Protein AF-A0A8T1VIJ4-F1 (afdb_monomer_lite)

Radius of gyration: 24.29 Å; chains: 1; bounding box: 64×35×84 Å

Structure (mmCIF, N/CA/C/O backbone):
data_AF-A0A8T1VIJ4-F1
#
_entry.id   AF-A0A8T1VIJ4-F1
#
loop_
_atom_site.group_PDB
_atom_site.id
_atom_site.type_symbol
_atom_site.label_atom_id
_atom_site.label_alt_id
_atom_site.label_comp_id
_atom_site.label_asym_id
_atom_site.label_entity_id
_atom_site.label_seq_id
_atom_site.pdbx_PDB_ins_code
_atom_site.Cartn_x
_atom_site.Cartn_y
_atom_site.Cartn_z
_atom_site.occupancy
_atom_site.B_iso_or_equiv
_atom_site.auth_seq_id
_atom_site.auth_comp_id
_atom_site.auth_asym_id
_atom_site.auth_atom_id
_atom_site.pdbx_PDB_model_num
ATOM 1 N N . MET A 1 1 ? -33.592 -2.529 7.562 1.00 45.19 1 MET A N 1
ATOM 2 C CA . MET A 1 1 ? -33.394 -1.070 7.714 1.00 45.19 1 MET A CA 1
ATOM 3 C C . MET A 1 1 ? -34.619 -0.414 8.371 1.00 45.19 1 MET A C 1
ATOM 5 O O . MET A 1 1 ? -35.333 0.324 7.715 1.00 45.19 1 MET A O 1
ATOM 9 N N . HIS A 1 2 ? -34.894 -0.685 9.653 1.00 48.34 2 HIS A N 1
ATOM 10 C CA . HIS A 1 2 ? -36.052 -0.100 10.367 1.00 48.34 2 HIS A CA 1
ATOM 11 C C . HIS A 1 2 ? -35.677 0.532 11.728 1.00 48.34 2 HIS A C 1
ATOM 13 O O . HIS A 1 2 ? -36.552 0.791 12.543 1.00 48.34 2 HIS A O 1
ATOM 19 N N . GLY A 1 3 ? -34.386 0.801 11.978 1.00 52.81 3 GLY A N 1
ATOM 20 C CA . GLY A 1 3 ? -33.876 1.219 13.296 1.00 52.81 3 GLY A CA 1
ATOM 21 C C . GLY A 1 3 ? -33.390 2.669 13.430 1.00 52.81 3 GLY A C 1
ATOM 22 O O . GLY A 1 3 ? -32.885 3.019 14.485 1.00 52.81 3 GLY A O 1
ATOM 23 N N . MET A 1 4 ? -33.510 3.517 12.400 1.00 60.78 4 MET A N 1
ATOM 24 C CA . MET A 1 4 ? -32.976 4.896 12.419 1.00 60.78 4 MET A CA 1
ATOM 25 C C . MET A 1 4 ? -34.069 5.957 12.223 1.00 60.78 4 MET A C 1
ATOM 27 O O . MET A 1 4 ? -33.968 6.814 11.349 1.00 60.78 4 MET A O 1
ATOM 31 N N . ARG A 1 5 ? -35.156 5.896 12.999 1.00 53.75 5 ARG A N 1
ATOM 32 C CA . ARG A 1 5 ? -36.156 6.977 13.054 1.00 53.75 5 ARG A CA 1
ATOM 33 C C . ARG A 1 5 ? -35.926 7.789 14.327 1.00 53.75 5 ARG A C 1
ATOM 35 O O . ARG A 1 5 ? -36.195 7.285 15.408 1.00 53.75 5 ARG A O 1
ATOM 42 N N . GLY A 1 6 ? -35.433 9.023 14.189 1.00 64.06 6 GLY A N 1
ATOM 43 C CA . GLY A 1 6 ? -35.362 10.000 15.289 1.00 64.06 6 GLY A CA 1
ATOM 44 C C . GLY A 1 6 ? -33.974 10.539 15.653 1.00 64.06 6 GLY A C 1
ATOM 45 O O . GLY A 1 6 ? -33.895 11.416 16.506 1.00 64.06 6 GLY A O 1
ATOM 46 N N . HIS A 1 7 ? -32.892 10.077 15.019 1.00 60.66 7 HIS A N 1
ATOM 47 C CA . HIS A 1 7 ? -31.575 10.693 15.214 1.00 60.66 7 HIS A CA 1
ATOM 48 C C . HIS A 1 7 ? -31.420 11.960 14.353 1.00 60.66 7 HIS A C 1
ATOM 50 O O . HIS A 1 7 ? -31.908 11.972 13.217 1.00 60.66 7 HIS A O 1
ATOM 56 N N . PRO A 1 8 ? -30.752 13.018 14.863 1.00 68.50 8 PRO A N 1
ATOM 57 C CA . PRO A 1 8 ? -30.379 14.171 14.049 1.00 68.50 8 PRO A CA 1
ATOM 58 C C . PRO A 1 8 ? -29.578 13.705 12.829 1.00 68.50 8 PRO A C 1
ATOM 60 O O . PRO A 1 8 ? -28.896 12.678 12.883 1.00 68.50 8 PRO A O 1
ATOM 63 N N . SER A 1 9 ? -29.692 14.441 11.722 1.00 63.78 9 SER A N 1
ATOM 64 C CA . SER A 1 9 ? -28.956 14.149 10.489 1.00 63.78 9 SER A CA 1
ATOM 65 C C . SER A 1 9 ? -27.487 13.887 10.806 1.00 63.78 9 SER A C 1
ATOM 67 O O . SER A 1 9 ? -26.880 14.663 11.548 1.00 63.78 9 SER A O 1
ATOM 69 N N . ILE A 1 10 ? -26.943 12.796 10.255 1.00 60.72 10 ILE A N 1
ATOM 70 C CA . ILE A 1 10 ? -25.530 12.427 10.390 1.00 60.72 10 ILE A CA 1
ATOM 71 C C . ILE A 1 10 ? -24.680 13.687 10.182 1.00 60.72 10 ILE A C 1
ATOM 73 O O . ILE A 1 10 ? -24.894 14.369 9.174 1.00 60.72 10 ILE A O 1
ATOM 77 N N . PRO A 1 11 ? -23.766 14.022 11.116 1.00 62.69 11 PRO A N 1
ATOM 78 C CA . PRO A 1 11 ? -22.889 15.171 10.964 1.00 62.69 11 PRO A CA 1
ATOM 79 C C . PRO A 1 11 ? -22.203 15.077 9.606 1.00 62.69 11 PRO A C 1
ATOM 81 O O . PRO A 1 11 ? -21.515 14.096 9.317 1.00 62.69 11 PRO A O 1
ATOM 84 N N . THR A 1 12 ? -22.445 16.060 8.742 1.00 59.38 12 THR A N 1
ATOM 85 C CA . THR A 1 12 ? -21.796 16.097 7.437 1.00 59.38 12 THR A CA 1
ATOM 86 C C . THR A 1 12 ? -20.297 16.255 7.670 1.00 59.38 12 THR A C 1
ATOM 88 O O . THR A 1 12 ? -19.912 17.157 8.419 1.00 59.38 12 THR A O 1
ATOM 91 N N . PRO A 1 13 ? -19.449 15.395 7.083 1.00 62.47 13 PRO A N 1
ATOM 92 C CA . PRO A 1 13 ? -18.010 15.523 7.242 1.00 62.47 13 PRO A CA 1
ATOM 93 C C . PRO A 1 13 ? -17.570 16.889 6.714 1.00 62.47 13 PRO A C 1
ATOM 95 O O . PRO A 1 13 ? -17.892 17.249 5.582 1.00 62.47 13 PRO A O 1
ATOM 98 N N . ASP A 1 14 ? -16.849 17.646 7.539 1.00 64.81 14 ASP A N 1
ATOM 99 C CA . ASP A 1 14 ? -16.239 18.903 7.119 1.00 64.81 14 ASP A CA 1
ATOM 100 C C . ASP A 1 14 ? -15.086 18.571 6.164 1.00 64.81 14 ASP A C 1
ATOM 102 O O . ASP A 1 14 ? -14.024 18.088 6.570 1.00 64.81 14 ASP A O 1
ATOM 106 N N . LEU A 1 15 ? -15.349 18.702 4.861 1.00 68.75 15 LEU A N 1
ATOM 107 C CA . LEU A 1 15 ? -14.409 18.342 3.807 1.00 68.75 15 LEU A CA 1
ATOM 108 C C . LEU A 1 15 ? -13.253 19.345 3.790 1.00 68.75 15 LEU A C 1
ATOM 110 O O . LEU A 1 15 ? -13.261 20.339 3.069 1.00 68.75 15 LEU A O 1
ATOM 114 N N . ASN A 1 16 ? -12.221 19.058 4.577 1.00 81.56 16 ASN A N 1
ATOM 115 C CA . ASN A 1 16 ? -11.011 19.861 4.609 1.00 81.56 16 ASN A CA 1
ATOM 116 C C . ASN A 1 16 ? -10.085 19.493 3.435 1.00 81.56 16 ASN A C 1
ATOM 118 O O . ASN A 1 16 ? -9.853 18.314 3.150 1.00 81.56 16 ASN A O 1
ATOM 122 N N . PHE A 1 17 ? -9.470 20.495 2.802 1.00 82.81 17 PHE A N 1
ATOM 123 C CA . PHE A 1 17 ? -8.460 20.305 1.755 1.00 82.81 17 PHE A CA 1
ATOM 124 C C . PHE A 1 17 ? -7.346 19.334 2.179 1.00 82.81 17 PHE A C 1
ATOM 126 O O . PHE A 1 17 ? -6.913 18.494 1.392 1.00 82.81 17 PHE A O 1
ATOM 133 N N . LYS A 1 18 ? -6.937 19.363 3.454 1.00 81.00 18 LYS A N 1
ATOM 134 C CA . LYS A 1 18 ? -5.932 18.441 4.004 1.00 81.00 18 LYS A CA 1
ATOM 135 C C . LYS A 1 18 ? -6.365 16.973 3.924 1.00 81.00 18 LYS A C 1
ATOM 137 O O . LYS A 1 18 ? -5.525 16.104 3.701 1.00 81.00 18 LYS A O 1
ATOM 142 N N . GLN A 1 19 ? -7.657 16.690 4.088 1.00 79.50 19 GLN A N 1
ATOM 143 C CA . GLN A 1 19 ? -8.203 15.337 3.991 1.00 79.50 19 GLN A CA 1
ATOM 144 C C . GLN A 1 19 ? -8.251 14.863 2.536 1.00 79.50 19 GLN A C 1
ATOM 146 O O . GLN A 1 19 ? -7.892 13.721 2.258 1.00 79.50 19 GLN A O 1
ATOM 151 N N . VAL A 1 20 ? -8.613 15.749 1.605 1.00 84.00 20 VAL A N 1
ATOM 152 C CA . VAL A 1 20 ? -8.617 15.451 0.164 1.00 84.00 20 VAL A CA 1
ATOM 153 C C . VAL A 1 20 ? -7.202 15.174 -0.342 1.00 84.00 20 VAL A C 1
ATOM 155 O O . VAL A 1 20 ? -6.973 14.155 -0.990 1.00 84.00 20 VAL A O 1
ATOM 158 N N . VAL A 1 21 ? -6.234 16.026 0.008 1.00 86.56 21 VAL A N 1
ATOM 159 C CA . VAL A 1 21 ? -4.821 15.829 -0.356 1.00 86.56 21 VAL A CA 1
ATOM 160 C C . VAL A 1 21 ? -4.258 14.558 0.278 1.00 86.56 21 VAL A C 1
ATOM 162 O O . VAL A 1 21 ? -3.537 13.817 -0.385 1.00 86.56 21 VAL A O 1
ATOM 165 N N . GLY A 1 22 ? -4.617 14.261 1.529 1.00 84.00 22 GLY A N 1
ATOM 166 C CA . GLY A 1 22 ? -4.226 13.013 2.188 1.00 84.00 22 GLY A CA 1
ATOM 167 C C . GLY A 1 22 ? -4.783 11.772 1.485 1.00 84.00 22 GLY A C 1
ATOM 168 O O . GLY A 1 22 ? -4.042 10.827 1.220 1.00 84.00 22 GLY A O 1
ATOM 169 N N . ALA A 1 23 ? -6.068 11.785 1.122 1.00 83.25 23 ALA A N 1
ATOM 170 C CA . ALA A 1 23 ? -6.697 10.692 0.384 1.00 83.25 23 ALA A CA 1
ATOM 171 C C . ALA A 1 23 ? -6.069 10.509 -1.006 1.00 83.25 23 ALA A C 1
ATOM 173 O O . ALA A 1 23 ? -5.741 9.387 -1.392 1.00 83.25 23 ALA A O 1
ATOM 174 N N . PHE A 1 24 ? -5.840 11.609 -1.727 1.00 85.56 24 PHE A N 1
ATOM 175 C CA . PHE A 1 24 ? -5.165 11.594 -3.021 1.00 85.56 24 PHE A CA 1
ATOM 176 C C . PHE A 1 24 ? -3.742 11.039 -2.917 1.00 85.56 24 PHE A C 1
ATOM 178 O O . PHE A 1 24 ? -3.372 10.182 -3.711 1.00 85.56 24 PHE A O 1
ATOM 185 N N . GLY A 1 25 ? -2.957 11.465 -1.923 1.00 84.88 25 GLY A N 1
ATOM 186 C CA . GLY A 1 25 ? -1.596 10.970 -1.705 1.00 84.88 25 GLY A CA 1
ATOM 187 C C . GLY A 1 25 ? -1.552 9.467 -1.423 1.00 84.88 25 GLY A C 1
ATOM 188 O O . GLY A 1 25 ? -0.764 8.746 -2.034 1.00 84.88 25 GLY A O 1
ATOM 189 N N . ASN A 1 26 ? -2.454 8.973 -0.570 1.00 84.06 26 ASN A N 1
ATOM 190 C CA . ASN A 1 26 ? -2.560 7.543 -0.270 1.00 84.06 26 ASN A CA 1
ATOM 191 C C . ASN A 1 26 ? -2.947 6.723 -1.510 1.00 84.06 26 ASN A C 1
ATOM 193 O O . ASN A 1 26 ? -2.360 5.670 -1.762 1.00 84.06 26 ASN A O 1
ATOM 197 N N . LEU A 1 27 ? -3.893 7.217 -2.313 1.00 82.81 27 LEU A N 1
ATOM 198 C CA . LEU A 1 27 ? -4.280 6.577 -3.572 1.00 82.81 27 LEU A CA 1
ATOM 199 C C . LEU A 1 27 ? -3.154 6.640 -4.611 1.00 82.81 27 LEU A C 1
ATOM 201 O O . LEU A 1 27 ? -2.888 5.647 -5.282 1.00 82.81 27 LEU A O 1
ATOM 205 N N . SER A 1 28 ? -2.450 7.766 -4.716 1.00 83.25 28 SER A N 1
ATOM 206 C CA . SER A 1 28 ? -1.314 7.923 -5.628 1.00 83.25 28 SER A CA 1
ATOM 207 C C . SER A 1 28 ? -0.191 6.938 -5.307 1.00 83.25 28 SER A C 1
ATOM 209 O O . SER A 1 28 ? 0.440 6.424 -6.228 1.00 83.25 28 SER A O 1
ATOM 211 N N . LEU A 1 29 ? 0.054 6.655 -4.025 1.00 80.50 29 LEU A N 1
ATOM 212 C CA . LEU A 1 29 ? 1.019 5.640 -3.610 1.00 80.50 29 LEU A CA 1
ATOM 213 C C . LEU A 1 29 ? 0.515 4.224 -3.928 1.00 80.50 29 LEU A C 1
ATOM 215 O O . LEU A 1 29 ? 1.276 3.409 -4.445 1.00 80.50 29 LEU A O 1
ATOM 219 N N . ALA A 1 30 ? -0.768 3.943 -3.677 1.00 79.56 30 ALA A N 1
ATOM 220 C CA . ALA A 1 30 ? -1.376 2.640 -3.955 1.00 79.56 30 ALA A CA 1
ATOM 221 C C . AL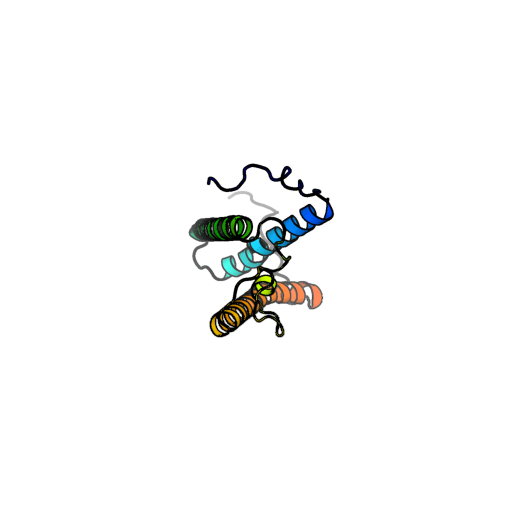A A 1 30 ? -1.339 2.275 -5.452 1.00 79.56 30 ALA A C 1
ATOM 223 O O . ALA A 1 30 ? -1.099 1.122 -5.801 1.00 79.56 30 ALA A O 1
ATOM 224 N N . TYR A 1 31 ? -1.511 3.261 -6.338 1.00 80.44 31 TYR A N 1
ATOM 225 C CA . TYR A 1 31 ? -1.407 3.097 -7.792 1.00 80.44 31 TYR A CA 1
ATOM 226 C C . TYR A 1 31 ? -0.008 3.422 -8.348 1.00 80.44 31 TYR A C 1
ATOM 228 O O . TYR A 1 31 ? 0.139 3.632 -9.553 1.00 80.44 31 TYR A O 1
ATOM 236 N N . GLY A 1 32 ? 1.041 3.406 -7.512 1.00 72.06 32 GLY A N 1
ATOM 237 C CA . GLY A 1 32 ? 2.441 3.702 -7.865 1.00 72.06 32 GLY A CA 1
ATOM 238 C C . GLY A 1 32 ? 3.106 2.749 -8.876 1.00 72.06 32 GLY A C 1
ATOM 239 O O . GLY A 1 32 ? 4.329 2.743 -9.015 1.00 72.06 32 GLY A O 1
ATOM 240 N N . ALA A 1 33 ? 2.318 1.964 -9.616 1.00 64.06 33 ALA A N 1
ATOM 241 C CA . ALA A 1 33 ? 2.753 1.025 -10.643 1.00 64.06 33 ALA A CA 1
ATOM 242 C C . ALA A 1 33 ? 3.652 1.674 -11.716 1.00 64.06 33 ALA A C 1
ATOM 244 O O . ALA A 1 33 ? 4.519 1.007 -12.272 1.00 64.06 33 ALA A O 1
ATOM 245 N N . GLY A 1 34 ? 3.515 2.984 -11.962 1.00 64.44 34 GLY A N 1
ATOM 246 C CA . GLY A 1 34 ? 4.357 3.743 -12.898 1.00 64.44 34 GLY A CA 1
ATOM 247 C C . GLY A 1 34 ? 5.866 3.611 -12.657 1.00 64.44 34 GLY A C 1
ATOM 248 O O . GLY A 1 34 ? 6.631 3.597 -13.617 1.00 64.44 34 GLY A O 1
ATOM 249 N N . LEU A 1 35 ? 6.295 3.440 -11.401 1.00 64.00 35 LEU A N 1
ATOM 250 C CA . LEU A 1 35 ? 7.712 3.272 -11.054 1.00 64.00 35 LEU A CA 1
ATOM 251 C C . LEU A 1 35 ? 8.258 1.886 -11.443 1.00 64.00 35 LEU A C 1
ATOM 253 O O . LEU A 1 35 ? 9.441 1.738 -11.739 1.00 64.00 35 LEU A O 1
ATOM 257 N N . VAL A 1 36 ? 7.400 0.866 -11.442 1.00 68.19 36 VAL A N 1
ATOM 258 C CA . VAL A 1 36 ? 7.794 -0.538 -11.649 1.00 68.19 36 VAL A CA 1
ATOM 259 C C . VAL A 1 36 ? 7.537 -1.022 -13.077 1.00 68.19 36 VAL A C 1
ATOM 261 O O . VAL A 1 36 ? 8.086 -2.038 -13.489 1.00 68.19 36 VAL A O 1
ATOM 264 N N . ILE A 1 37 ? 6.753 -0.296 -13.879 1.00 71.38 37 ILE A N 1
ATOM 265 C CA . ILE A 1 37 ? 6.495 -0.655 -15.284 1.00 71.38 37 ILE A CA 1
ATOM 266 C C . ILE A 1 37 ? 7.794 -0.795 -16.107 1.00 71.38 37 ILE A C 1
ATOM 268 O O . ILE A 1 37 ? 7.917 -1.806 -16.799 1.00 71.38 37 ILE A O 1
ATOM 272 N N . PRO A 1 38 ? 8.792 0.111 -16.018 1.00 66.56 38 PRO A N 1
ATOM 273 C CA . PRO A 1 38 ? 10.020 -0.013 -16.808 1.00 66.56 38 PRO A CA 1
ATOM 274 C C . PRO A 1 38 ? 10.873 -1.234 -16.435 1.00 66.56 38 PRO A C 1
ATOM 276 O O . PRO A 1 38 ? 11.459 -1.876 -17.309 1.00 66.56 38 PRO A O 1
ATOM 279 N N . SER A 1 39 ? 10.940 -1.586 -15.146 1.00 65.75 39 SER A N 1
ATOM 280 C CA . SER A 1 39 ? 11.670 -2.776 -14.692 1.00 65.75 39 SER A CA 1
ATOM 281 C C . SER A 1 39 ? 10.956 -4.064 -15.100 1.00 65.75 39 SER A C 1
ATOM 283 O O . SER A 1 39 ? 11.614 -5.012 -15.527 1.00 65.75 39 SER A O 1
ATOM 285 N N . LEU A 1 40 ? 9.620 -4.075 -15.071 1.00 66.44 40 LEU A N 1
ATOM 286 C CA . LEU A 1 40 ? 8.817 -5.192 -15.565 1.00 66.44 40 LEU A CA 1
ATOM 287 C C . LEU A 1 40 ? 8.915 -5.345 -17.097 1.00 66.44 40 LEU A C 1
ATOM 289 O O . LEU A 1 40 ? 8.972 -6.468 -17.592 1.00 66.44 40 LEU A O 1
ATOM 293 N N . GLN A 1 41 ? 9.000 -4.240 -17.850 1.00 63.56 41 GLN A N 1
ATOM 294 C CA . GLN A 1 41 ? 9.163 -4.253 -19.312 1.00 63.56 41 GLN A CA 1
ATOM 295 C C . GLN A 1 41 ? 10.513 -4.831 -19.730 1.00 63.56 41 GLN A C 1
ATOM 297 O O . GLN A 1 41 ? 10.598 -5.508 -20.749 1.00 63.56 41 GLN A O 1
ATOM 302 N N . ARG A 1 42 ? 11.561 -4.614 -18.929 1.00 65.88 42 ARG A N 1
ATOM 303 C CA . ARG A 1 42 ? 12.902 -5.149 -19.196 1.00 65.88 42 ARG A CA 1
ATOM 304 C C . ARG A 1 42 ? 12.995 -6.666 -18.999 1.00 65.88 42 ARG A C 1
ATOM 306 O O . ARG A 1 42 ? 13.827 -7.305 -19.633 1.00 65.88 42 ARG A O 1
ATOM 313 N N . GLN A 1 43 ? 12.185 -7.231 -18.105 1.00 66.69 43 GLN A N 1
ATOM 314 C CA . GLN A 1 43 ? 12.194 -8.665 -17.792 1.00 66.69 43 GLN A CA 1
ATOM 315 C C . GLN A 1 43 ? 11.235 -9.481 -18.670 1.00 66.69 43 GLN A C 1
ATOM 317 O O . GLN A 1 43 ? 11.361 -10.703 -18.740 1.00 66.69 43 GLN A O 1
ATOM 322 N N . HIS A 1 44 ? 10.291 -8.831 -19.354 1.00 63.12 44 HIS A N 1
ATOM 323 C CA . HIS A 1 44 ? 9.347 -9.505 -20.238 1.00 63.12 44 HIS A CA 1
ATOM 324 C C . HIS A 1 44 ? 9.903 -9.648 -21.660 1.00 63.12 44 HIS A C 1
ATOM 326 O O . HIS A 1 44 ? 10.239 -8.668 -22.315 1.00 63.12 44 HIS A O 1
ATOM 332 N N . SER A 1 45 ? 9.942 -10.886 -22.159 1.00 59.12 45 SER A N 1
ATOM 333 C CA . SER A 1 45 ? 10.448 -11.214 -23.501 1.00 59.12 45 SER A CA 1
ATOM 334 C C . SER A 1 45 ? 9.471 -10.849 -24.638 1.00 59.12 45 SER A C 1
ATOM 336 O O . SER A 1 45 ? 9.879 -10.777 -25.791 1.00 59.12 45 SER A O 1
ATOM 338 N N . ASP A 1 46 ? 8.196 -10.570 -24.322 1.00 62.16 46 ASP A N 1
ATOM 339 C CA . ASP A 1 46 ? 7.163 -10.187 -25.300 1.00 62.16 46 ASP A CA 1
ATOM 340 C C . ASP A 1 46 ? 6.420 -8.899 -24.866 1.00 62.16 46 ASP A C 1
ATOM 342 O O . ASP A 1 46 ? 5.567 -8.936 -23.966 1.00 62.16 46 ASP A O 1
ATOM 346 N N . PRO A 1 47 ? 6.732 -7.740 -25.479 1.00 66.69 47 PRO A N 1
ATOM 347 C CA . PRO A 1 47 ? 6.219 -6.433 -25.067 1.00 66.69 47 PRO A CA 1
ATOM 348 C C . PRO A 1 47 ? 4.756 -6.184 -25.470 1.00 66.69 47 PRO A C 1
ATOM 350 O O . PRO A 1 47 ? 4.118 -5.272 -24.944 1.00 66.69 47 PRO A O 1
ATOM 353 N N . THR A 1 48 ? 4.180 -6.990 -26.368 1.00 72.75 48 THR A N 1
ATOM 354 C CA . THR A 1 48 ? 2.837 -6.733 -26.924 1.00 72.75 48 THR A CA 1
ATOM 355 C C . THR A 1 48 ? 1.694 -7.086 -25.967 1.00 72.75 48 THR A C 1
ATOM 357 O O . THR A 1 48 ? 0.594 -6.534 -26.061 1.00 72.75 48 THR A O 1
ATOM 360 N N . ARG A 1 49 ? 1.929 -7.996 -25.013 1.00 70.81 49 ARG A N 1
ATOM 361 C CA . ARG A 1 49 ? 0.907 -8.489 -24.065 1.00 70.81 49 ARG A CA 1
ATOM 362 C C . ARG A 1 49 ? 0.914 -7.752 -22.730 1.00 70.81 49 ARG A C 1
ATOM 364 O O . ARG A 1 49 ? -0.069 -7.806 -21.992 1.00 70.81 49 ARG A O 1
ATOM 371 N N . MET A 1 50 ? 1.990 -7.033 -22.438 1.00 71.38 50 MET A N 1
ATOM 372 C CA . MET A 1 50 ? 2.228 -6.435 -21.133 1.00 71.38 50 MET A CA 1
ATOM 373 C C . MET A 1 50 ? 1.203 -5.355 -20.725 1.00 71.38 50 MET A C 1
ATOM 375 O O . MET A 1 50 ? 0.721 -5.416 -19.594 1.00 71.38 50 MET A O 1
ATOM 379 N N . PRO A 1 51 ? 0.754 -4.440 -21.614 1.00 79.56 51 PRO A N 1
ATOM 380 C CA . PRO A 1 51 ? -0.254 -3.437 -21.252 1.00 79.56 51 PRO A CA 1
ATOM 381 C C . PRO A 1 51 ? -1.608 -4.046 -20.868 1.00 79.56 51 PRO A C 1
ATOM 383 O O . PRO A 1 51 ? -2.306 -3.517 -20.007 1.00 79.56 51 PRO A O 1
ATOM 386 N N . ARG A 1 52 ? -1.976 -5.185 -21.474 1.00 79.81 52 ARG A N 1
ATOM 387 C CA . ARG A 1 52 ? -3.240 -5.879 -21.175 1.00 79.81 52 ARG A CA 1
ATOM 388 C C . ARG A 1 52 ? -3.207 -6.535 -19.800 1.00 79.81 52 ARG A C 1
ATOM 390 O O . ARG A 1 52 ? -4.184 -6.440 -19.065 1.00 79.81 52 ARG A O 1
ATOM 397 N N . VAL A 1 53 ? -2.084 -7.162 -19.446 1.00 82.44 53 VAL A N 1
ATOM 398 C CA . VAL A 1 53 ? -1.896 -7.781 -18.126 1.00 82.44 53 VAL A CA 1
ATOM 399 C C . VAL A 1 53 ? -1.873 -6.712 -17.036 1.00 82.44 53 VAL A C 1
ATOM 401 O O . VAL A 1 53 ? -2.577 -6.853 -16.044 1.00 82.44 53 VAL A O 1
ATOM 404 N N . VAL A 1 54 ? -1.151 -5.609 -17.254 1.00 82.94 54 VAL A N 1
ATOM 405 C CA . VAL A 1 54 ? -1.118 -4.470 -16.322 1.00 82.94 54 VAL A CA 1
ATOM 406 C C . VAL A 1 54 ? -2.505 -3.838 -16.162 1.00 82.94 54 VAL A C 1
ATOM 408 O O . VAL A 1 54 ? -2.932 -3.558 -15.047 1.00 82.94 54 VAL A O 1
ATOM 411 N N . GLY A 1 55 ? -3.255 -3.660 -17.252 1.00 83.81 55 GLY A N 1
ATOM 412 C CA . GLY A 1 55 ? -4.630 -3.163 -17.180 1.00 83.81 55 GLY A CA 1
ATOM 413 C C . GLY A 1 55 ? -5.550 -4.089 -16.377 1.00 83.81 55 GLY A C 1
ATOM 414 O O . GLY A 1 55 ? -6.311 -3.619 -15.532 1.0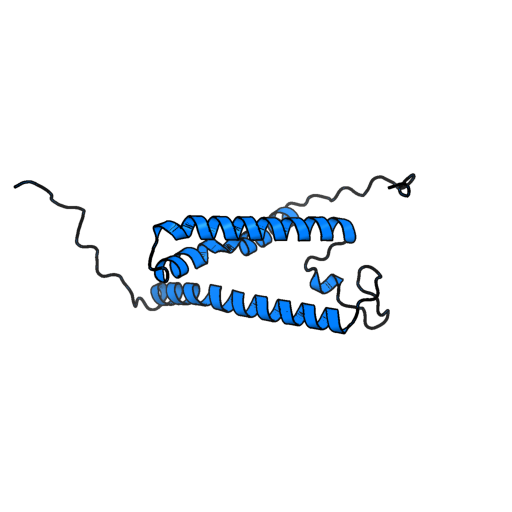0 83.81 55 GLY A O 1
ATOM 415 N N . ALA A 1 56 ? -5.444 -5.404 -16.586 1.00 86.88 56 ALA A N 1
ATOM 416 C CA . ALA A 1 56 ? -6.227 -6.393 -15.851 1.00 86.88 56 ALA A CA 1
ATOM 417 C C . ALA A 1 56 ? -5.889 -6.414 -14.350 1.00 86.88 56 ALA A C 1
ATOM 419 O O . ALA A 1 56 ? -6.798 -6.476 -13.522 1.00 86.88 56 ALA A O 1
ATOM 420 N N . THR A 1 57 ? -4.607 -6.321 -13.981 1.00 86.25 57 THR A N 1
ATOM 421 C CA . THR A 1 57 ? -4.185 -6.319 -12.571 1.00 86.25 57 THR A CA 1
ATOM 422 C C . THR A 1 57 ? -4.582 -5.032 -11.854 1.00 86.25 57 THR A C 1
ATOM 424 O O . THR A 1 57 ? -5.030 -5.098 -10.707 1.00 86.25 57 THR A O 1
ATOM 427 N N . ILE A 1 58 ? -4.498 -3.874 -12.521 1.00 86.56 58 ILE A N 1
ATOM 428 C CA . ILE A 1 58 ? -4.982 -2.596 -11.979 1.00 86.56 58 ILE A CA 1
ATOM 429 C C . ILE A 1 58 ? -6.494 -2.662 -11.763 1.00 86.56 58 ILE A C 1
ATOM 431 O O . ILE A 1 58 ? -6.951 -2.364 -10.666 1.00 86.56 58 ILE A O 1
ATOM 435 N N . ALA A 1 59 ? -7.263 -3.123 -12.754 1.00 88.62 59 ALA A N 1
ATOM 436 C CA . ALA A 1 59 ? -8.717 -3.237 -12.639 1.00 88.62 59 AL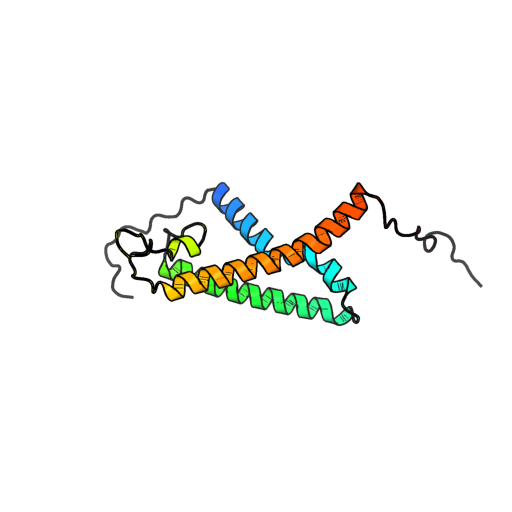A A CA 1
ATOM 437 C C . ALA A 1 59 ? -9.144 -4.193 -11.511 1.00 88.62 59 ALA A C 1
ATOM 439 O O . ALA A 1 59 ? -10.040 -3.873 -10.727 1.00 88.62 59 ALA A O 1
ATOM 440 N N . PHE A 1 60 ? -8.476 -5.344 -11.393 1.00 89.94 60 PHE A N 1
ATOM 441 C CA . PHE A 1 60 ? -8.711 -6.295 -10.308 1.00 89.94 60 PHE A CA 1
ATOM 442 C C . PHE A 1 60 ? -8.427 -5.667 -8.939 1.00 89.94 60 PHE A C 1
ATOM 444 O O . PHE A 1 60 ? -9.271 -5.710 -8.044 1.00 89.94 60 PHE A O 1
ATOM 451 N N . THR A 1 61 ? -7.274 -5.010 -8.800 1.00 87.69 61 THR A N 1
ATOM 452 C CA . THR A 1 61 ? -6.877 -4.338 -7.558 1.00 87.69 61 THR A CA 1
ATOM 453 C C . THR A 1 61 ? -7.860 -3.221 -7.201 1.00 87.69 61 THR A C 1
ATOM 4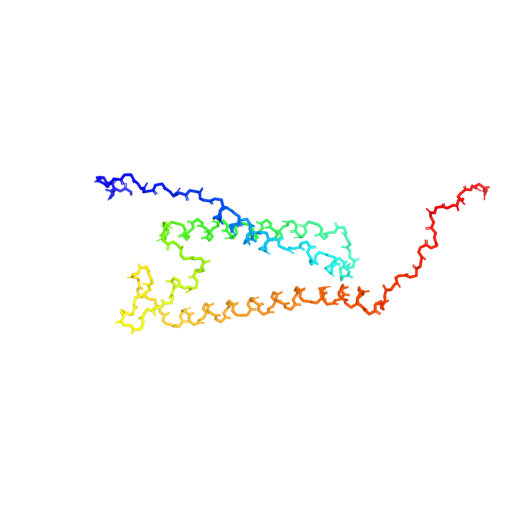55 O O . THR A 1 61 ? -8.322 -3.162 -6.064 1.00 87.69 61 THR A O 1
ATOM 458 N N . SER A 1 62 ? -8.278 -2.394 -8.164 1.00 89.25 62 SER A N 1
ATOM 459 C CA . SER A 1 62 ? -9.296 -1.356 -7.961 1.00 89.25 62 SER A CA 1
ATOM 460 C C . SER A 1 62 ? -10.619 -1.925 -7.451 1.00 89.25 62 SER A C 1
ATOM 462 O O . SER A 1 62 ? -11.209 -1.356 -6.535 1.00 89.25 62 SER A O 1
ATOM 464 N N . CYS A 1 63 ? -11.069 -3.061 -7.991 1.00 91.62 63 CYS A N 1
ATOM 465 C CA . CYS A 1 63 ? -12.271 -3.742 -7.511 1.00 91.62 63 CYS A CA 1
ATOM 466 C C . CYS A 1 63 ? -12.125 -4.171 -6.041 1.00 91.62 63 CYS A C 1
ATOM 468 O O . CYS A 1 63 ? -12.981 -3.848 -5.216 1.00 91.62 63 CYS A O 1
ATOM 470 N N . CYS A 1 64 ? -11.010 -4.814 -5.678 1.00 89.31 64 CYS A N 1
ATOM 471 C CA . CYS A 1 64 ? -10.736 -5.198 -4.291 1.00 89.31 64 CYS A CA 1
ATOM 472 C C . CYS A 1 64 ? -10.707 -3.986 -3.345 1.00 89.31 64 CYS A C 1
ATOM 474 O O . CYS A 1 64 ? -11.316 -4.031 -2.276 1.00 89.31 64 CYS A O 1
ATOM 476 N N . PHE A 1 65 ? -10.062 -2.884 -3.743 1.00 86.69 65 PHE A N 1
ATOM 477 C CA . PHE A 1 65 ? -10.034 -1.650 -2.951 1.00 86.69 65 PHE A CA 1
ATOM 478 C C . PHE A 1 65 ? -11.425 -1.040 -2.763 1.00 86.69 65 PHE A C 1
ATOM 480 O O . PHE A 1 65 ? -11.736 -0.579 -1.667 1.00 86.69 65 PHE A O 1
ATOM 487 N N . LEU A 1 66 ? -12.281 -1.066 -3.789 1.00 89.00 66 LEU A N 1
ATOM 488 C CA . LEU A 1 66 ? -13.661 -0.587 -3.682 1.00 89.00 66 LEU A CA 1
ATOM 489 C C . LEU A 1 66 ? -14.487 -1.433 -2.709 1.00 89.00 66 LEU A C 1
ATOM 491 O O . LEU A 1 66 ? -15.215 -0.880 -1.885 1.00 89.00 66 LEU A O 1
ATOM 495 N N . VAL A 1 67 ? -14.354 -2.760 -2.755 1.00 90.94 67 VAL A N 1
ATOM 496 C CA . VAL A 1 67 ? -15.043 -3.663 -1.818 1.00 90.94 67 VAL A CA 1
ATOM 497 C C . VAL A 1 67 ? -14.575 -3.422 -0.383 1.00 90.94 67 VAL A C 1
ATOM 499 O O . VAL A 1 67 ? -15.403 -3.296 0.520 1.00 90.94 67 VAL A O 1
ATOM 502 N N . LEU A 1 68 ? -13.264 -3.293 -0.160 1.00 85.94 68 LEU A N 1
ATOM 503 C CA . LEU A 1 68 ? -12.717 -2.999 1.166 1.00 85.94 68 LEU A CA 1
ATOM 504 C C . LEU A 1 68 ? -13.171 -1.626 1.674 1.00 85.94 68 LEU A C 1
ATOM 506 O O . LEU A 1 68 ? -13.615 -1.523 2.814 1.00 85.94 68 LEU A O 1
ATOM 510 N N . ALA A 1 69 ? -13.123 -0.588 0.835 1.00 84.44 69 ALA A N 1
ATOM 511 C CA . ALA A 1 69 ? -13.527 0.765 1.212 1.00 84.44 69 ALA A CA 1
ATOM 512 C C . ALA A 1 69 ? -15.022 0.848 1.553 1.00 84.44 69 ALA A C 1
ATOM 514 O O . ALA A 1 69 ? -15.389 1.419 2.576 1.00 84.44 69 ALA A O 1
ATOM 515 N N . THR A 1 70 ? -15.886 0.249 0.730 1.00 86.75 70 THR A N 1
ATOM 516 C CA . THR A 1 70 ? -17.339 0.241 0.967 1.00 86.75 70 THR A CA 1
ATOM 517 C C . THR A 1 70 ? -17.711 -0.574 2.201 1.00 86.75 70 THR A C 1
ATOM 519 O O . THR A 1 70 ? -18.531 -0.121 3.001 1.00 86.75 70 THR A O 1
ATOM 522 N N . THR A 1 71 ? -17.076 -1.731 2.409 1.00 85.94 71 THR A N 1
ATOM 523 C CA . THR A 1 71 ? -17.298 -2.565 3.599 1.00 85.94 71 THR A CA 1
ATOM 524 C C . THR A 1 71 ? -16.838 -1.844 4.862 1.00 85.94 71 THR A C 1
ATOM 526 O O . THR A 1 71 ? -17.591 -1.776 5.828 1.00 85.94 71 THR A O 1
ATOM 529 N N . ALA A 1 72 ? 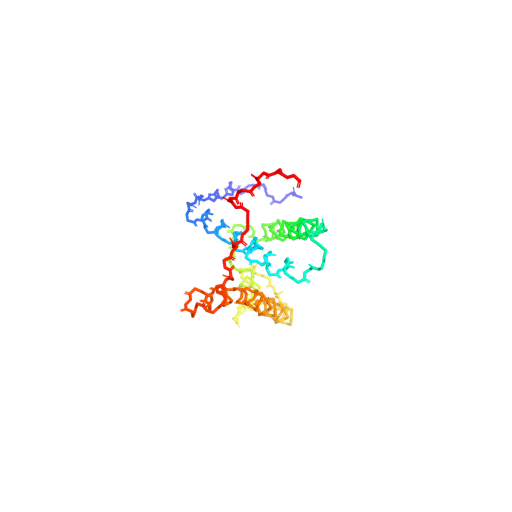-15.641 -1.251 4.844 1.00 80.06 72 ALA A N 1
ATOM 530 C CA . ALA A 1 72 ? -15.083 -0.546 5.993 1.00 80.06 72 ALA A CA 1
ATOM 531 C C . ALA A 1 72 ? -15.872 0.732 6.325 1.00 80.06 72 ALA A C 1
ATOM 533 O O . ALA A 1 72 ? -16.137 1.013 7.492 1.00 80.06 72 ALA A O 1
ATOM 534 N N . TYR A 1 73 ? -16.327 1.473 5.309 1.00 80.81 73 TYR A N 1
ATOM 535 C CA . TYR A 1 73 ? -17.221 2.615 5.509 1.00 80.81 73 TYR A CA 1
ATOM 536 C C . TYR A 1 73 ? -18.578 2.185 6.082 1.00 80.81 73 TYR A C 1
ATOM 538 O O . TYR A 1 73 ? -19.121 2.861 6.951 1.00 80.81 73 TYR A O 1
ATOM 546 N N . SER A 1 74 ? -19.108 1.038 5.647 1.00 82.00 74 SER A N 1
ATOM 547 C CA . SER A 1 74 ? -20.390 0.519 6.140 1.00 82.00 74 SER A CA 1
ATOM 548 C C . SER A 1 74 ? -20.313 -0.020 7.572 1.00 82.00 74 SER A C 1
ATOM 550 O O . SER A 1 74 ? -21.304 0.062 8.292 1.00 82.00 74 SER A O 1
ATOM 552 N N . SER A 1 75 ? -19.169 -0.570 7.997 1.00 77.56 75 SER A N 1
ATOM 553 C CA . SER A 1 75 ? -18.994 -1.141 9.340 1.00 77.56 75 SER A CA 1
ATOM 554 C C . SER A 1 75 ? -18.533 -0.129 10.392 1.00 77.56 75 SER A C 1
ATOM 556 O O . SER A 1 75 ? -18.924 -0.251 11.550 1.00 77.56 75 SER A O 1
ATOM 558 N N . VAL A 1 76 ? -17.727 0.868 10.010 1.00 73.62 76 VAL A N 1
ATOM 559 C CA . VAL A 1 76 ? -17.097 1.827 10.941 1.00 73.62 76 VAL A CA 1
ATOM 560 C C . VAL A 1 76 ? -17.666 3.247 10.819 1.00 73.62 76 VAL A C 1
ATOM 562 O O . VAL A 1 76 ? -17.580 4.049 11.752 1.00 73.62 76 VAL A O 1
ATOM 565 N N . GLY A 1 77 ? -18.267 3.586 9.677 1.00 72.81 77 GLY A N 1
ATOM 566 C CA . GLY A 1 77 ? -18.796 4.922 9.418 1.00 72.81 77 GLY A CA 1
ATOM 567 C C . GLY A 1 77 ? -17.722 6.013 9.505 1.00 72.81 77 GLY A C 1
ATOM 568 O O . GLY A 1 77 ? -16.589 5.851 9.053 1.00 72.81 77 GLY A O 1
ATOM 569 N N . CYS A 1 78 ? -18.080 7.152 10.100 1.00 71.12 78 CYS A N 1
ATOM 570 C CA . CYS A 1 78 ? -17.216 8.334 10.193 1.00 71.12 78 CYS A CA 1
ATOM 571 C C . CYS A 1 78 ? -16.062 8.234 11.212 1.00 71.12 78 CYS A C 1
ATOM 573 O O . CYS A 1 78 ? -15.284 9.178 11.302 1.00 71.12 78 CYS A O 1
ATOM 575 N N . GLN A 1 79 ? -15.922 7.139 11.970 1.00 63.72 79 GLN A N 1
ATOM 576 C CA . GLN A 1 79 ? -14.853 6.975 12.975 1.00 63.72 79 GLN A CA 1
ATOM 577 C C . GLN A 1 79 ? -13.648 6.171 12.463 1.00 63.72 79 GLN A C 1
ATOM 579 O O . GLN A 1 79 ? -12.877 5.615 13.245 1.00 63.72 79 GLN A O 1
ATOM 584 N N . ILE A 1 80 ? -13.477 6.076 11.144 1.00 70.12 80 ILE A N 1
ATOM 585 C CA . ILE A 1 80 ? -12.422 5.246 10.571 1.00 70.12 80 ILE A CA 1
ATOM 586 C C . ILE A 1 80 ? -11.046 5.840 10.895 1.00 70.12 80 ILE A C 1
ATOM 588 O O . ILE A 1 80 ? -10.748 6.993 10.575 1.00 70.12 80 ILE A O 1
ATOM 592 N N . ALA A 1 81 ? -10.198 5.059 11.566 1.00 69.88 81 ALA A N 1
ATOM 593 C CA . ALA A 1 81 ? -8.824 5.471 11.810 1.00 69.88 81 ALA A CA 1
ATOM 594 C C . ALA A 1 81 ? -8.045 5.495 10.488 1.00 69.88 81 ALA A C 1
ATOM 596 O O . ALA A 1 81 ? -8.324 4.722 9.570 1.00 69.88 81 ALA A O 1
ATOM 597 N N . GLY A 1 82 ? -7.013 6.341 10.408 1.00 68.88 82 GLY A N 1
ATOM 598 C CA . GLY A 1 82 ? -6.177 6.471 9.207 1.00 68.88 82 GLY A CA 1
ATOM 599 C C . GLY A 1 82 ? -5.467 5.177 8.777 1.00 68.88 82 GLY A C 1
ATOM 600 O O . GLY A 1 82 ? -5.001 5.087 7.646 1.00 68.88 82 GLY A O 1
ATOM 601 N N . ASN A 1 83 ? -5.404 4.168 9.651 1.00 78.50 83 ASN A N 1
ATOM 602 C CA . ASN A 1 83 ? -4.959 2.820 9.323 1.00 78.50 83 ASN A CA 1
ATOM 603 C C . ASN A 1 83 ? -5.868 1.789 10.016 1.00 78.50 83 ASN A C 1
ATOM 605 O O . ASN A 1 83 ? -6.025 1.796 11.236 1.00 78.50 83 ASN A O 1
ATOM 609 N N . ILE A 1 84 ? -6.435 0.882 9.219 1.00 78.31 84 ILE A N 1
ATOM 610 C CA . ILE A 1 84 ? -7.421 -0.119 9.646 1.00 78.31 84 ILE A CA 1
ATOM 611 C C . ILE A 1 84 ? -6.827 -1.106 10.665 1.00 78.31 84 ILE A C 1
ATOM 613 O O . ILE A 1 84 ? -7.549 -1.561 11.551 1.00 78.31 84 ILE A O 1
ATOM 617 N N . LEU A 1 85 ? -5.516 -1.376 10.637 1.00 77.19 85 LEU A N 1
ATOM 618 C CA . LEU A 1 85 ? -4.871 -2.239 11.640 1.00 77.19 85 LEU A CA 1
ATOM 619 C C . LEU A 1 85 ? -5.052 -1.702 13.067 1.00 77.19 85 LEU A C 1
ATOM 621 O O . LEU A 1 85 ? -5.296 -2.479 13.986 1.00 77.19 85 LEU A O 1
ATOM 625 N N . TRP A 1 86 ? -5.022 -0.378 13.243 1.00 74.44 86 TRP A N 1
ATOM 626 C CA . TRP A 1 86 ? -5.235 0.246 14.553 1.00 74.44 86 TRP A CA 1
ATOM 627 C C . TRP A 1 86 ? -6.654 0.054 15.068 1.00 74.44 86 TRP A C 1
ATOM 629 O O . TRP A 1 86 ? -6.864 0.011 16.274 1.00 74.44 86 TRP A O 1
ATOM 639 N N . THR A 1 87 ? -7.626 -0.092 14.167 1.00 73.62 87 THR A N 1
ATOM 640 C CA . THR A 1 87 ? -9.016 -0.303 14.572 1.00 73.62 87 THR A CA 1
ATOM 641 C C . THR A 1 87 ? -9.275 -1.707 15.098 1.00 73.62 87 THR A C 1
ATOM 643 O O . THR A 1 87 ? -10.188 -1.888 15.892 1.00 73.62 87 THR A O 1
ATOM 646 N N . ILE A 1 88 ? -8.458 -2.680 14.687 1.00 75.75 88 ILE A N 1
ATOM 647 C CA . ILE A 1 88 ? -8.587 -4.101 15.035 1.00 75.75 88 ILE A CA 1
ATOM 648 C C . ILE A 1 88 ? -7.766 -4.447 16.290 1.00 75.75 88 ILE A C 1
ATOM 650 O O . ILE A 1 88 ? -7.997 -5.478 16.916 1.00 75.75 88 ILE A O 1
ATOM 654 N N . TYR A 1 89 ? -6.818 -3.594 16.689 1.00 76.19 89 TYR A N 1
ATOM 655 C CA . TYR A 1 89 ? -6.007 -3.831 17.879 1.00 76.19 89 TYR A CA 1
ATOM 656 C C . TYR A 1 89 ? -6.859 -3.703 19.162 1.00 76.19 89 TYR A C 1
ATOM 658 O O . TYR A 1 89 ? -7.473 -2.652 19.373 1.00 76.19 89 TYR A O 1
ATOM 666 N N . PRO A 1 90 ? -6.935 -4.745 20.014 1.00 72.88 90 PRO A N 1
ATOM 667 C CA . PRO A 1 90 ? -7.720 -4.703 21.243 1.00 72.88 90 PRO A CA 1
ATOM 668 C C . PRO A 1 90 ? -7.007 -3.894 22.336 1.00 72.88 90 PRO A C 1
ATOM 670 O O . PRO A 1 90 ? -5.797 -4.021 22.527 1.00 72.88 90 PRO A O 1
ATOM 673 N N . ASP A 1 91 ? -7.757 -3.090 23.091 1.00 70.50 91 ASP A N 1
ATOM 674 C CA . ASP A 1 91 ? -7.232 -2.408 24.278 1.00 70.50 91 ASP A CA 1
ATOM 675 C C . ASP A 1 91 ? -6.934 -3.437 25.382 1.00 70.50 91 ASP A C 1
ATOM 677 O O . ASP A 1 91 ? -7.751 -4.304 25.699 1.00 70.50 91 ASP A O 1
ATOM 681 N N . SER A 1 92 ? -5.754 -3.327 25.993 1.00 66.00 92 SER A N 1
ATOM 682 C CA . SER A 1 92 ? -5.276 -4.223 27.049 1.00 66.00 92 SER A CA 1
ATOM 683 C C . SER A 1 92 ? -6.121 -4.173 28.325 1.00 66.00 92 SER A C 1
ATOM 685 O O . SER A 1 92 ? -6.065 -5.110 29.119 1.00 66.00 92 SER A O 1
ATOM 687 N N . LYS A 1 93 ? -6.921 -3.116 28.527 1.00 64.69 93 LYS A N 1
ATOM 688 C CA . LYS A 1 93 ? -7.796 -2.973 29.703 1.00 64.69 93 LYS A CA 1
ATOM 689 C C . LYS A 1 93 ? -9.233 -3.433 29.482 1.00 64.69 93 LYS A C 1
ATOM 691 O O . LYS A 1 93 ? -9.864 -3.877 30.436 1.00 64.69 93 LYS A O 1
ATOM 696 N N . THR A 1 94 ? -9.760 -3.312 28.265 1.00 65.25 94 THR A N 1
ATOM 697 C CA . THR A 1 94 ? -11.173 -3.615 27.966 1.00 65.25 94 THR A CA 1
ATOM 698 C C . THR A 1 94 ? -11.349 -4.858 27.097 1.00 65.25 94 THR A C 1
ATOM 700 O O . THR A 1 94 ? -12.450 -5.396 27.036 1.00 65.25 94 THR A O 1
ATOM 703 N N . GLY A 1 95 ? -10.289 -5.343 26.437 1.00 63.12 95 GLY A N 1
ATOM 704 C CA . GLY A 1 95 ? -10.347 -6.477 25.506 1.00 63.12 95 GLY A CA 1
ATOM 705 C C . GLY A 1 95 ? -11.171 -6.197 24.244 1.00 63.12 95 GLY A C 1
ATOM 706 O O . GLY A 1 95 ? -11.395 -7.102 23.438 1.00 63.12 95 GLY A O 1
ATOM 707 N N . LEU A 1 96 ? -11.631 -4.954 24.075 1.00 67.00 96 LEU A N 1
ATOM 708 C CA . LEU A 1 96 ? -12.417 -4.500 22.942 1.00 67.00 96 LEU A CA 1
ATOM 709 C C . LEU A 1 96 ? -11.525 -3.723 21.976 1.00 67.00 96 LEU A C 1
ATOM 711 O O . LEU A 1 96 ? -10.615 -2.992 22.363 1.00 67.00 96 LEU A O 1
ATOM 715 N N . THR A 1 97 ? -11.806 -3.897 20.695 1.00 72.06 97 THR A N 1
ATOM 716 C CA . THR A 1 97 ? -11.273 -3.071 19.609 1.00 72.06 97 THR A CA 1
ATOM 717 C C . THR A 1 97 ? -11.810 -1.641 19.702 1.00 72.06 97 THR A C 1
ATOM 719 O O . THR A 1 97 ? -12.795 -1.395 20.402 1.00 72.06 97 THR A O 1
ATOM 722 N N . THR A 1 98 ? -11.237 -0.683 18.959 1.00 62.47 98 THR A N 1
ATOM 723 C CA . THR A 1 98 ? -11.724 0.721 18.962 1.00 62.47 98 THR A CA 1
ATOM 724 C C . THR A 1 98 ? -13.200 0.861 18.554 1.00 62.47 98 THR A C 1
ATOM 726 O O . THR A 1 98 ? -13.791 1.921 18.731 1.00 62.47 98 THR A O 1
ATOM 729 N N . LEU A 1 99 ? -13.777 -0.206 17.993 1.00 63.22 99 LEU A N 1
ATOM 730 C CA . LEU A 1 99 ? -15.154 -0.316 17.519 1.00 63.22 99 LEU A CA 1
ATOM 731 C C . LEU A 1 99 ? -16.081 -1.016 18.529 1.00 63.22 99 LEU A C 1
ATOM 733 O O . LEU A 1 99 ? -17.263 -1.188 18.251 1.00 63.22 99 LEU A O 1
ATOM 737 N N . GLY A 1 100 ? -15.562 -1.434 19.689 1.00 63.84 100 GLY A N 1
ATOM 738 C CA . GLY A 1 100 ? -16.338 -2.087 20.745 1.00 63.84 100 GLY A CA 1
ATOM 739 C C . GLY A 1 100 ? -16.576 -3.588 20.543 1.00 63.84 100 GLY A C 1
ATOM 740 O O . GLY A 1 100 ? -17.360 -4.171 21.285 1.00 63.84 100 GLY A O 1
ATOM 741 N N . PHE A 1 101 ? -15.912 -4.231 19.575 1.00 68.31 101 PHE A N 1
ATOM 742 C CA . PHE A 1 101 ? -16.005 -5.681 19.352 1.00 68.31 101 PHE A CA 1
ATOM 743 C C . PHE A 1 101 ? -14.828 -6.428 19.985 1.00 68.31 101 PHE A C 1
ATOM 745 O O . PHE A 1 101 ? -13.702 -5.927 19.976 1.00 68.31 101 PHE A O 1
ATOM 752 N N . SER A 1 102 ? -15.072 -7.640 20.489 1.00 67.31 102 SER A N 1
ATOM 753 C CA . SER A 1 102 ? -14.008 -8.556 20.914 1.00 67.31 102 SER A CA 1
ATOM 754 C C . SER A 1 102 ? -13.397 -9.213 19.675 1.00 67.31 102 SER A C 1
ATOM 756 O O . SER A 1 102 ? -14.111 -9.856 18.909 1.00 67.31 102 SER A O 1
ATOM 758 N N . SER A 1 103 ? -12.101 -8.996 19.439 1.00 72.19 103 SER A N 1
ATOM 759 C CA . SER A 1 103 ? -11.378 -9.598 18.314 1.00 72.19 103 SER A CA 1
ATOM 760 C C . SER A 1 103 ? -10.522 -10.760 18.799 1.00 72.19 103 SER A C 1
ATOM 762 O O . SER A 1 103 ? -9.792 -10.623 19.782 1.00 72.19 103 SER A O 1
ATOM 764 N N . ASP A 1 104 ? -10.545 -11.874 18.066 1.00 79.31 104 ASP A N 1
ATOM 765 C CA . ASP A 1 104 ? -9.665 -13.010 18.327 1.00 79.31 104 ASP A CA 1
ATOM 766 C C . ASP A 1 104 ? -8.197 -12.599 18.199 1.00 79.31 104 ASP A C 1
ATOM 768 O O . ASP A 1 104 ? -7.743 -12.151 17.142 1.00 79.31 104 ASP A O 1
ATOM 772 N N . TRP A 1 105 ? -7.429 -12.792 19.271 1.00 79.06 105 TRP A N 1
ATOM 773 C CA . TRP A 1 105 ? -6.028 -12.364 19.356 1.00 79.06 105 TRP A CA 1
ATOM 774 C C . TRP A 1 105 ? -5.161 -12.968 18.239 1.00 79.06 105 TRP A C 1
ATOM 776 O O . TRP A 1 105 ? -4.329 -12.284 17.646 1.00 79.06 105 TRP A O 1
ATOM 786 N N . GLY A 1 106 ? -5.405 -14.238 17.894 1.00 81.94 106 GLY A N 1
ATOM 787 C CA . GLY A 1 106 ? -4.707 -14.922 16.803 1.00 81.94 106 GLY A CA 1
ATOM 788 C C . GLY A 1 106 ? -4.992 -14.320 15.423 1.00 81.94 106 GLY A C 1
ATOM 789 O O . GLY A 1 106 ? -4.078 -14.213 14.607 1.00 81.94 106 GLY A O 1
ATOM 790 N N . ALA A 1 107 ? -6.225 -13.863 15.174 1.00 83.06 107 ALA A N 1
ATOM 791 C CA . ALA A 1 107 ? -6.594 -13.213 13.916 1.00 83.06 107 ALA A CA 1
ATOM 792 C C . ALA A 1 107 ? -5.929 -11.836 13.778 1.00 83.06 107 ALA A C 1
ATOM 794 O O . ALA A 1 107 ? -5.460 -11.487 12.694 1.00 83.06 107 ALA A O 1
ATOM 795 N N . VAL A 1 108 ? -5.808 -11.089 14.885 1.00 84.12 108 VAL A N 1
ATOM 796 C CA . VAL A 1 108 ? -5.067 -9.818 14.915 1.00 84.12 108 VAL A CA 1
ATOM 797 C C . VAL A 1 108 ? -3.597 -10.055 14.577 1.00 84.12 108 VAL A C 1
ATOM 799 O O . VAL A 1 108 ? -3.070 -9.428 13.661 1.00 84.12 108 VAL A O 1
ATOM 802 N N . VAL A 1 109 ? -2.935 -11.001 15.248 1.00 87.00 109 VAL A N 1
ATOM 803 C CA . VAL A 1 109 ? -1.517 -11.310 14.988 1.00 87.00 109 VAL A CA 1
ATOM 804 C C . VAL A 1 109 ? -1.294 -11.741 13.537 1.00 87.00 109 VAL A C 1
ATOM 806 O O . VAL A 1 109 ? -0.362 -11.260 12.891 1.00 87.00 109 VAL A O 1
ATOM 809 N N . LEU A 1 110 ? -2.169 -12.592 12.993 1.00 87.81 110 LEU A N 1
ATOM 810 C CA . LEU A 1 110 ? -2.082 -13.029 11.600 1.00 87.81 110 LEU A CA 1
ATOM 811 C C . LEU A 1 110 ? -2.228 -11.855 10.622 1.00 87.81 110 LEU A C 1
ATOM 813 O O . LEU A 1 110 ? -1.442 -11.748 9.682 1.00 87.81 110 LEU A O 1
ATOM 817 N N . ALA A 1 111 ? -3.172 -10.940 10.864 1.00 87.38 111 ALA A N 1
ATOM 818 C CA . ALA A 1 111 ? -3.350 -9.748 10.038 1.00 87.38 111 ALA A CA 1
ATOM 819 C C . ALA A 1 111 ? -2.093 -8.857 10.029 1.00 87.38 111 ALA A C 1
ATOM 821 O O . ALA A 1 111 ? -1.666 -8.401 8.966 1.00 87.38 111 ALA A O 1
ATOM 822 N N . TYR A 1 112 ? -1.454 -8.660 11.188 1.00 87.12 112 TYR A N 1
ATOM 823 C CA . TYR A 1 112 ? -0.198 -7.910 11.291 1.00 87.12 112 TYR A CA 1
ATOM 824 C C . TYR A 1 112 ? 0.964 -8.609 10.570 1.00 87.12 112 TYR A C 1
ATOM 826 O O . TYR A 1 112 ? 1.727 -7.945 9.869 1.00 87.12 112 TYR A O 1
ATOM 834 N N . LEU A 1 113 ? 1.080 -9.938 10.671 1.00 90.88 113 LEU A N 1
ATOM 835 C CA . LEU A 1 113 ? 2.104 -10.701 9.948 1.00 90.88 113 LEU A CA 1
ATOM 836 C C . LEU A 1 113 ? 1.912 -10.629 8.429 1.00 90.88 113 LEU A C 1
ATOM 838 O O . LEU A 1 113 ? 2.873 -10.378 7.703 1.00 90.88 113 LEU A O 1
ATOM 842 N N . CYS A 1 114 ? 0.683 -10.785 7.933 1.00 89.69 114 CYS A N 1
ATOM 843 C CA . CYS A 1 114 ? 0.386 -10.653 6.506 1.00 89.69 114 CYS A CA 1
ATOM 844 C C . CYS A 1 114 ? 0.697 -9.242 5.988 1.00 89.69 114 CYS A C 1
ATOM 846 O O . CYS A 1 114 ? 1.288 -9.102 4.916 1.00 89.69 114 CYS A O 1
ATOM 848 N N . MET A 1 115 ? 0.362 -8.200 6.756 1.00 90.00 115 MET A N 1
ATOM 849 C CA . MET A 1 115 ? 0.686 -6.822 6.381 1.00 90.00 115 MET A CA 1
ATOM 850 C C . MET A 1 115 ? 2.201 -6.572 6.386 1.00 90.00 115 MET A C 1
ATOM 852 O O . MET A 1 115 ? 2.717 -5.900 5.496 1.00 90.00 115 MET A O 1
ATOM 856 N N . GLN A 1 116 ? 2.939 -7.169 7.326 1.00 90.94 116 GLN A N 1
ATOM 857 C CA . GLN A 1 116 ? 4.400 -7.091 7.364 1.00 90.94 116 GLN A CA 1
ATOM 858 C C . GLN A 1 116 ? 5.043 -7.757 6.138 1.00 90.94 116 GLN A C 1
ATOM 860 O O . GLN A 1 116 ? 5.954 -7.187 5.529 1.00 90.94 116 GLN A O 1
ATOM 865 N N . VAL A 1 117 ? 4.559 -8.939 5.740 1.00 93.62 117 VAL A N 1
ATOM 866 C CA . VAL A 1 117 ? 5.008 -9.624 4.514 1.00 93.62 117 VAL A CA 1
ATOM 867 C C . VAL A 1 117 ? 4.682 -8.784 3.274 1.00 93.62 117 VAL A C 1
ATOM 869 O O . VAL A 1 117 ? 5.521 -8.630 2.390 1.00 93.62 117 VAL A O 1
ATOM 872 N N . HIS A 1 118 ? 3.501 -8.167 3.223 1.00 88.31 118 HIS A N 1
ATOM 873 C CA . HIS A 1 118 ? 3.129 -7.272 2.128 1.00 88.31 118 HIS A CA 1
ATOM 874 C C . HIS A 1 118 ? 4.078 -6.066 2.010 1.00 88.31 118 HIS A C 1
ATOM 876 O O . HIS A 1 118 ? 4.610 -5.807 0.930 1.00 88.31 118 HIS A O 1
ATOM 882 N N . ILE A 1 119 ? 4.334 -5.357 3.117 1.00 88.81 119 ILE A N 1
ATOM 883 C CA . ILE A 1 119 ? 5.200 -4.166 3.137 1.00 88.81 119 ILE A CA 1
ATOM 884 C C . ILE A 1 119 ? 6.641 -4.524 2.758 1.00 88.81 119 ILE A C 1
ATOM 886 O O . ILE A 1 119 ? 7.268 -3.792 1.997 1.00 88.81 119 ILE A O 1
ATOM 890 N N . THR A 1 120 ? 7.166 -5.650 3.246 1.00 90.88 120 THR A N 1
ATOM 891 C CA . THR A 1 120 ? 8.535 -6.085 2.922 1.00 90.88 120 THR A CA 1
ATOM 892 C C . THR A 1 120 ? 8.704 -6.392 1.435 1.00 90.88 120 THR A C 1
ATOM 894 O O . THR A 1 120 ? 9.647 -5.889 0.824 1.00 90.88 120 THR A O 1
ATOM 897 N N . ILE A 1 121 ? 7.766 -7.119 0.819 1.00 88.50 121 ILE A N 1
ATOM 898 C CA . ILE A 1 121 ? 7.791 -7.388 -0.629 1.00 88.50 121 ILE A CA 1
ATOM 899 C C . ILE A 1 121 ? 7.660 -6.083 -1.426 1.00 88.50 121 ILE A C 1
ATOM 901 O O . ILE A 1 121 ? 8.439 -5.845 -2.351 1.00 88.50 121 ILE A O 1
ATOM 905 N N . ALA A 1 122 ? 6.712 -5.216 -1.056 1.00 85.12 122 ALA A N 1
ATOM 906 C CA . ALA A 1 122 ? 6.506 -3.936 -1.728 1.00 85.12 122 ALA A CA 1
ATOM 907 C C . ALA A 1 122 ? 7.767 -3.058 -1.676 1.00 85.12 122 ALA A C 1
ATOM 909 O O . ALA A 1 122 ? 8.174 -2.490 -2.690 1.00 85.12 122 ALA A O 1
ATOM 910 N N . PHE A 1 123 ? 8.431 -2.998 -0.521 1.00 84.12 123 PHE A N 1
ATOM 911 C CA . PHE A 1 123 ? 9.659 -2.231 -0.345 1.00 84.12 123 PHE A CA 1
ATOM 912 C C . PHE A 1 123 ? 10.806 -2.771 -1.206 1.00 84.12 123 PHE A C 1
ATOM 914 O O . PHE A 1 123 ? 11.478 -1.989 -1.875 1.00 84.12 123 PHE A O 1
ATOM 921 N N . SER A 1 124 ? 10.989 -4.093 -1.280 1.00 83.50 124 SER A N 1
ATOM 922 C CA . SER A 1 124 ? 11.990 -4.703 -2.166 1.00 83.50 124 SER A CA 1
ATOM 923 C C . SER A 1 124 ? 11.746 -4.382 -3.645 1.00 83.50 124 SER A C 1
ATOM 925 O O . SER A 1 124 ? 12.691 -4.077 -4.373 1.00 83.50 124 SER A O 1
ATOM 927 N N . VAL A 1 125 ? 10.486 -4.404 -4.091 1.00 82.56 125 VAL A N 1
ATOM 928 C CA . VAL A 1 125 ? 10.118 -4.110 -5.486 1.00 82.56 125 VAL A CA 1
ATOM 929 C C . VAL A 1 125 ? 10.293 -2.627 -5.831 1.00 82.56 125 VAL A C 1
ATOM 931 O O . VAL A 1 125 ? 10.688 -2.317 -6.954 1.00 82.56 125 VAL A O 1
ATOM 934 N N . LEU A 1 126 ? 10.041 -1.711 -4.891 1.00 82.12 126 LEU A N 1
ATOM 935 C CA . LEU A 1 126 ? 10.196 -0.265 -5.102 1.00 82.12 126 LEU A CA 1
ATOM 936 C C . LEU A 1 126 ? 11.654 0.197 -5.015 1.00 82.12 126 LEU A C 1
ATOM 938 O O . LEU A 1 126 ? 12.087 1.031 -5.812 1.00 82.12 126 LEU A O 1
ATOM 942 N N . LEU A 1 127 ? 12.424 -0.346 -4.071 1.00 83.06 127 LEU A N 1
ATOM 943 C CA . LEU A 1 127 ? 13.817 0.044 -3.879 1.00 83.06 127 LEU A CA 1
ATOM 944 C C . LEU A 1 127 ? 14.715 -0.377 -5.038 1.00 83.06 127 LEU A C 1
ATOM 946 O O . LEU A 1 127 ? 15.602 0.382 -5.408 1.00 83.06 127 LEU A O 1
ATOM 950 N N . ASN A 1 128 ? 14.499 -1.557 -5.620 1.00 80.56 128 ASN A N 1
ATOM 951 C CA . ASN A 1 128 ? 15.364 -2.078 -6.678 1.00 80.56 128 ASN A CA 1
ATOM 952 C C . ASN A 1 128 ? 15.503 -1.118 -7.892 1.00 80.56 128 ASN A C 1
ATOM 954 O O . ASN A 1 128 ? 16.626 -0.730 -8.221 1.00 80.56 128 ASN A O 1
ATOM 958 N N . PRO A 1 129 ? 14.416 -0.639 -8.536 1.00 77.69 129 PRO A N 1
ATOM 959 C CA . PRO A 1 129 ? 14.523 0.363 -9.597 1.00 77.69 129 PRO A CA 1
ATOM 960 C C . PRO A 1 129 ? 14.963 1.742 -9.080 1.00 77.69 129 PRO A C 1
ATOM 962 O O . PRO A 1 129 ? 15.668 2.452 -9.796 1.00 77.69 129 PRO A O 1
ATOM 965 N N . ALA A 1 130 ? 14.593 2.131 -7.854 1.00 79.94 130 ALA A N 1
ATOM 966 C CA . ALA A 1 130 ? 14.997 3.417 -7.282 1.00 79.94 130 ALA A CA 1
ATOM 967 C C . ALA A 1 130 ? 16.518 3.500 -7.075 1.00 79.94 130 ALA A C 1
ATOM 969 O O . ALA A 1 130 ? 17.137 4.494 -7.459 1.00 79.94 130 ALA A O 1
ATOM 970 N N . PHE A 1 131 ? 17.138 2.446 -6.541 1.00 77.69 131 PHE A N 1
ATOM 971 C CA . PHE A 1 131 ? 18.589 2.347 -6.405 1.00 77.69 131 PHE A CA 1
ATOM 972 C C . PHE A 1 131 ? 19.286 2.265 -7.760 1.00 77.69 131 PHE A C 1
ATOM 974 O O . PHE A 1 131 ? 20.280 2.956 -7.936 1.00 77.69 131 PHE A O 1
ATOM 981 N N . TYR A 1 132 ? 18.738 1.539 -8.740 1.00 75.44 132 TYR A N 1
ATOM 982 C CA . TYR A 1 132 ? 19.289 1.513 -10.101 1.00 75.44 132 TYR A CA 1
ATOM 983 C C . TYR A 1 132 ? 19.335 2.910 -10.747 1.00 75.44 132 TYR A C 1
ATOM 985 O O . TYR A 1 132 ? 20.339 3.311 -11.336 1.00 75.44 132 TYR A O 1
ATOM 993 N N . ILE A 1 133 ? 18.257 3.690 -10.615 1.00 75.38 133 ILE A N 1
ATOM 994 C CA . ILE A 1 133 ? 18.205 5.070 -11.119 1.00 75.38 133 ILE A CA 1
ATOM 995 C C . ILE A 1 133 ? 19.155 5.972 -10.320 1.00 75.38 133 ILE A C 1
ATOM 997 O O . ILE A 1 133 ? 19.860 6.791 -10.903 1.00 75.38 133 ILE A O 1
ATOM 1001 N N . THR A 1 134 ? 19.207 5.802 -8.999 1.00 80.12 134 THR A N 1
ATOM 1002 C CA . THR A 1 134 ? 20.074 6.588 -8.109 1.00 80.12 134 THR A CA 1
ATOM 1003 C C . THR A 1 134 ? 21.553 6.330 -8.394 1.00 80.12 134 THR A C 1
ATOM 1005 O O . THR A 1 134 ? 22.317 7.279 -8.527 1.00 80.12 134 THR A O 1
ATOM 1008 N N . GLU A 1 135 ? 21.960 5.073 -8.574 1.00 78.19 135 GLU A N 1
ATOM 1009 C CA . GLU A 1 135 ? 23.309 4.679 -8.989 1.00 78.19 135 GLU A CA 1
ATOM 1010 C C . GLU A 1 135 ? 23.666 5.303 -10.342 1.00 78.19 135 GLU A C 1
ATOM 1012 O O . GLU A 1 135 ? 24.732 5.900 -10.495 1.00 78.19 135 GLU A O 1
ATOM 1017 N N . ARG A 1 136 ? 22.739 5.274 -11.305 1.00 71.56 136 ARG A N 1
ATOM 1018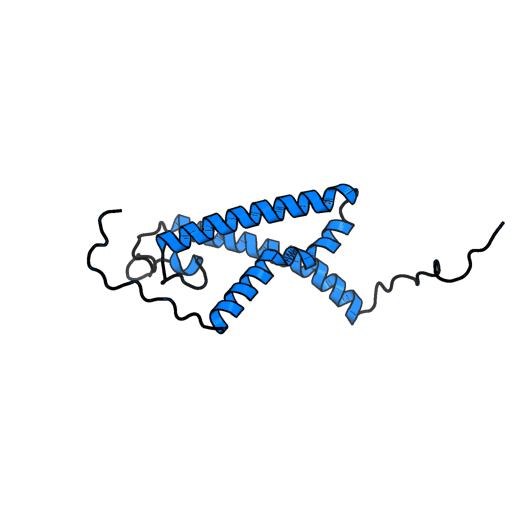 C CA . ARG A 1 136 ? 22.940 5.901 -12.616 1.00 71.56 136 ARG A CA 1
ATOM 1019 C C . ARG A 1 136 ? 23.125 7.420 -12.533 1.00 71.56 136 ARG A C 1
ATOM 1021 O O . ARG A 1 136 ? 23.915 7.965 -13.300 1.00 71.56 136 ARG A O 1
ATOM 1028 N N . ILE A 1 137 ? 22.410 8.102 -11.635 1.00 76.06 137 ILE A N 1
ATOM 1029 C CA . ILE A 1 137 ? 22.480 9.564 -11.465 1.00 76.06 137 ILE A CA 1
ATOM 1030 C C . ILE A 1 137 ? 23.716 9.981 -10.652 1.00 76.06 137 ILE A C 1
ATOM 1032 O O . ILE A 1 137 ? 24.369 10.956 -11.014 1.00 76.06 137 ILE A O 1
ATOM 1036 N N . ILE A 1 138 ? 24.042 9.259 -9.575 1.00 77.25 138 ILE A N 1
ATOM 1037 C CA . ILE A 1 138 ? 25.107 9.627 -8.626 1.00 77.25 138 ILE A CA 1
ATOM 1038 C C . ILE A 1 138 ? 26.478 9.094 -9.063 1.00 77.25 138 ILE A C 1
ATOM 1040 O O . ILE A 1 138 ? 27.456 9.835 -9.019 1.00 77.25 138 ILE A O 1
ATOM 1044 N N . LEU A 1 139 ? 26.570 7.825 -9.477 1.00 68.88 139 LEU A N 1
ATOM 1045 C CA . LEU A 1 139 ? 27.835 7.169 -9.846 1.00 68.88 139 LEU A CA 1
ATOM 1046 C C . LEU A 1 139 ? 28.112 7.215 -11.357 1.00 68.88 139 LEU A C 1
ATOM 1048 O O . LEU A 1 139 ? 29.239 6.973 -11.781 1.00 68.88 139 LEU A O 1
ATOM 1052 N N . GLY A 1 140 ? 27.113 7.527 -12.189 1.00 64.69 140 GLY A N 1
ATOM 1053 C CA . GLY A 1 140 ? 27.290 7.716 -13.635 1.00 64.69 140 GLY A CA 1
ATOM 1054 C C . GLY A 1 140 ? 27.646 6.449 -14.429 1.00 64.69 140 GLY A C 1
ATOM 1055 O O . GLY A 1 140 ? 27.838 6.523 -15.645 1.00 64.69 140 GLY A O 1
ATOM 1056 N N . MET A 1 141 ? 27.711 5.281 -13.787 1.00 58.97 141 MET A N 1
ATOM 1057 C CA . MET A 1 141 ? 27.886 3.991 -14.452 1.00 58.97 141 MET A CA 1
ATOM 1058 C C . MET A 1 141 ? 26.548 3.551 -15.068 1.00 58.97 141 MET A C 1
ATOM 1060 O O . MET A 1 141 ? 25.544 3.458 -14.369 1.00 58.97 141 MET A O 1
ATOM 1064 N N . HIS A 1 142 ? 26.547 3.284 -16.382 1.00 55.59 142 HIS A N 1
ATOM 1065 C CA . HIS A 1 142 ? 25.394 3.178 -17.306 1.00 55.59 142 HIS A CA 1
ATOM 1066 C C . HIS A 1 142 ? 24.933 4.489 -17.982 1.00 55.59 142 HIS A C 1
ATOM 1068 O O . HIS A 1 142 ? 23.734 4.712 -18.212 1.00 55.59 142 HIS A O 1
ATOM 1074 N N . LYS A 1 143 ? 25.870 5.338 -18.428 1.00 53.78 143 LYS A N 1
ATOM 1075 C CA . LYS A 1 143 ? 25.614 6.107 -19.659 1.00 53.78 143 LYS A CA 1
ATOM 1076 C C . LYS A 1 143 ? 25.406 5.095 -20.789 1.00 53.78 143 LYS A C 1
ATOM 1078 O O . LYS A 1 143 ? 26.263 4.243 -21.004 1.00 53.78 143 LYS A O 1
ATOM 1083 N N . ALA A 1 144 ? 24.254 5.144 -21.458 1.00 52.19 144 ALA A N 1
ATOM 1084 C CA . ALA A 1 144 ? 24.114 4.422 -22.717 1.00 52.19 144 ALA A CA 1
ATOM 1085 C C . ALA A 1 144 ? 25.200 4.961 -23.667 1.00 52.19 144 ALA A C 1
ATOM 1087 O O . ALA A 1 144 ? 25.446 6.175 -23.627 1.00 52.19 144 ALA A O 1
ATOM 1088 N N . PRO A 1 145 ? 25.860 4.116 -24.482 1.00 43.06 145 PRO A N 1
ATOM 1089 C CA . PRO A 1 145 ? 26.602 4.646 -25.614 1.00 43.06 145 PRO A CA 1
ATOM 1090 C C . PRO A 1 145 ? 25.637 5.531 -26.401 1.00 43.06 145 PRO A C 1
ATOM 1092 O O . PRO A 1 145 ? 24.442 5.226 -26.490 1.00 43.06 145 PRO A O 1
ATOM 1095 N N . ALA A 1 146 ? 26.139 6.676 -26.853 1.00 39.97 146 ALA A N 1
ATOM 1096 C CA . ALA A 1 146 ? 25.383 7.591 -27.681 1.00 39.97 146 ALA A CA 1
ATOM 1097 C C . ALA A 1 146 ? 24.659 6.788 -28.765 1.00 39.97 146 ALA A C 1
ATOM 1099 O O . ALA A 1 146 ? 25.254 5.935 -29.419 1.00 39.97 146 ALA A O 1
ATOM 1100 N N . ILE A 1 147 ? 23.368 7.058 -28.927 1.00 46.97 147 ILE A N 1
ATOM 1101 C CA . ILE A 1 147 ? 22.664 6.755 -30.164 1.00 46.97 147 ILE A CA 1
ATOM 1102 C C . ILE A 1 147 ? 23.290 7.696 -31.209 1.00 46.97 147 ILE A C 1
ATOM 1104 O O . ILE A 1 147 ? 22.768 8.766 -31.503 1.00 46.97 147 ILE A O 1
ATOM 1108 N N . GLU A 1 148 ? 24.489 7.353 -31.679 1.00 46.25 148 GLU A N 1
ATOM 1109 C CA . GLU A 1 148 ? 24.856 7.536 -33.075 1.00 46.25 148 GLU A CA 1
ATOM 1110 C C . GLU A 1 148 ? 23.957 6.571 -33.835 1.00 46.25 148 GLU A C 1
ATOM 1112 O O . GLU A 1 148 ? 24.250 5.383 -33.854 1.00 46.25 148 GLU A O 1
ATOM 1117 N N . ASP A 1 149 ? 22.804 7.058 -34.295 1.00 42.50 149 ASP A N 1
ATOM 1118 C CA . ASP A 1 149 ? 22.104 6.634 -35.516 1.00 42.50 149 ASP A CA 1
ATOM 1119 C C . ASP A 1 149 ? 20.655 7.161 -35.462 1.00 42.50 149 ASP A C 1
ATOM 1121 O O . ASP A 1 149 ? 19.956 6.927 -34.479 1.00 42.50 149 ASP A O 1
ATOM 1125 N N . ASN A 1 150 ? 20.187 7.828 -36.521 1.00 37.69 150 ASN A N 1
ATOM 1126 C CA . ASN A 1 150 ? 18.837 8.400 -36.740 1.00 37.69 150 ASN A CA 1
ATOM 1127 C C . ASN A 1 150 ? 18.603 9.920 -36.589 1.00 37.69 150 ASN A C 1
ATOM 1129 O O . ASN A 1 150 ? 17.458 10.327 -36.396 1.00 37.69 150 ASN A O 1
ATOM 1133 N N . LEU A 1 151 ? 19.597 10.798 -36.801 1.00 43.53 151 LEU A N 1
ATOM 1134 C CA . LEU A 1 151 ? 19.252 12.168 -37.242 1.00 43.53 151 LEU A CA 1
ATOM 1135 C C . LEU A 1 151 ? 20.227 12.854 -38.212 1.00 43.53 151 LEU A C 1
ATOM 1137 O O . LEU A 1 151 ? 20.309 14.078 -38.208 1.00 43.53 151 LEU A O 1
ATOM 1141 N N . GLN A 1 152 ? 20.915 12.125 -39.096 1.00 42.41 152 GLN A N 1
ATOM 1142 C CA . GLN A 1 152 ? 21.437 12.759 -40.312 1.00 42.41 152 GLN A CA 1
ATOM 1143 C C . GLN A 1 152 ? 21.685 11.750 -41.441 1.00 42.41 152 GLN A C 1
ATOM 1145 O O . GLN A 1 152 ? 22.496 10.842 -41.318 1.00 42.41 152 GLN A O 1
ATOM 1150 N N . SER A 1 153 ? 20.996 11.988 -42.561 1.00 36.62 153 SER A N 1
ATOM 1151 C CA . SER A 1 153 ? 21.210 11.441 -43.909 1.00 36.62 153 SER A CA 1
ATOM 1152 C C . SER A 1 153 ? 20.786 9.995 -44.211 1.00 36.62 153 SER A C 1
ATOM 1154 O O . SER A 1 153 ? 21.612 9.129 -44.463 1.00 36.62 153 SER A O 1
ATOM 1156 N N . GLU A 1 154 ? 19.480 9.796 -44.412 1.00 38.94 154 GLU A N 1
ATOM 1157 C CA . GLU A 1 154 ? 19.064 9.215 -45.700 1.00 38.94 154 GLU A CA 1
ATOM 1158 C C . GLU A 1 154 ? 19.351 10.294 -46.772 1.00 38.94 154 GLU A C 1
ATOM 1160 O O . GLU A 1 154 ? 18.984 11.458 -46.563 1.00 38.94 154 GLU A O 1
ATOM 1165 N N . PRO A 1 155 ? 20.083 9.988 -47.862 1.00 37.62 155 PRO A N 1
ATOM 1166 C CA . PRO A 1 155 ? 19.362 9.630 -49.080 1.00 37.62 155 PRO A CA 1
ATOM 1167 C C . PRO A 1 155 ? 20.052 8.566 -49.960 1.00 37.62 155 PRO A C 1
ATOM 1169 O O . PRO A 1 155 ? 21.244 8.630 -50.235 1.00 37.62 155 PRO A O 1
ATOM 1172 N N . ARG A 1 156 ? 19.208 7.698 -50.534 1.00 37.94 156 ARG A N 1
ATOM 1173 C CA . ARG A 1 156 ? 19.207 7.302 -51.957 1.00 37.94 156 ARG A CA 1
ATOM 1174 C C . ARG A 1 156 ? 20.517 6.718 -52.532 1.00 37.94 156 ARG A C 1
ATOM 1176 O O . ARG A 1 156 ? 21.318 7.463 -53.089 1.00 37.94 156 ARG A O 1
ATOM 1183 N N . GLN A 1 157 ? 20.617 5.388 -52.583 1.00 34.84 157 GLN A N 1
ATOM 1184 C CA . GLN A 1 157 ? 20.501 4.558 -53.804 1.00 34.84 157 GLN A CA 1
ATOM 1185 C C . GLN A 1 157 ? 20.607 3.071 -53.464 1.00 34.84 157 GLN A C 1
ATOM 1187 O O . GLN A 1 157 ? 21.443 2.721 -52.606 1.00 34.84 157 GLN A O 1
#

InterPro domains:
  IPR013057 Amino acid transporter, transmembrane domain [PF01490] (12-138)

pLDDT: mean 72.51, std 14.04, range [34.84, 93.62]

Sequence (157 aa):
MHGMRGHPSIPTPDLNFKQVVGAFGNLSLAYGAGLVIPSLQRQHSDPTRMPRVVGATIAFTSCCFLVLATTAYSSVGCQIAGNILWTIYPDSKTGLTTLGFSSDWGAVVLAYLCMQVHITIAFSVLLNPAFYITERIILGMHKAPAIEDNLQSEPRQ

Secondary structure (DSSP, 8-state):
----SSPPP-PPP---HHHHHHHHHHHHHHTGGGGTHHHHHHH-S-TTSHHHHHHHHHHHHHHHHHHHHHHHHHHHGGG--SSHHHHHSPPTTT-B-TTSPBPPHHHHHHHHHHHHHHHHHHHHHHHHHHHHHHHHHHT-TTPPP---SSSS-----

Foldseek 3Di:
DPPDPDDDDDPDPPDDPVVVVVVVVVVCVVLVCVLLLVVVCVPDPDNPCVVVVVVVVVVVVVVVVVVVVVVCCVLQPPNCDPDNLQQQDADPVQCAGPSRDRHDPVVSVVVVVVVVVVVVVVCVSNVVSVVVVVCCVPVVPDPDPDPPDPDDDDDDD

Organism: NCBI:txid109152